Protein AF-A0A392NJ48-F1 (afdb_monomer_lite)

Radius of gyration: 28.23 Å; chains: 1; bounding box: 77×53×77 Å

Organism: NCBI:txid97028

pLDDT: mean 76.39, std 23.64, range [34.78, 98.69]

InterPro domains:
  IPR011989 Armadillo-like helical [G3DSA:1.25.10.10] (1-85)
  IPR050840 Adaptor Complexes Large Subunit [PTHR22780] (1-151)

Foldseek 3Di:
DVLVVLLCLLPDPPRDPVSNLVSLLVLLLVCLVPVVCNVVSLVSLVVQCPPPPVSSNVSSVVSNCCSPPVSVCSNVVNPDDDDDDPVVVVCVVVVNDDPDPPDPPDPDPDDDDDDDDDDDDPPPPPPPPPDDDDDDPDDPDPPVVVVVVDDPPDDDDDDD

Sequence (160 aa):
DAVDVVEHALKRHSSDLTTKEMALVALLKLSSRFPSCTERIREIIIQYKGNLVLELQQRSIEFNSIIAKHQNISSTLVERMPVLDEATFNARRAGSLPDAVSTPTGPSVNLPNGAVKSVAPLLDLLDLSADDTPAPSSSGGDFLNDLLGVDPSVVSQQPG

Secondary structure (DSSP, 8-state):
-HHHHHHHHHH-TTS-HHHHHHHHHHHHHHHHH-GGGHHHHHHHHHGGGG-SSHHHHHHHHHHHHHHHH-HHHHHHHTSPPPPP-HHHHHHHHTT---------------------------TTS--------PPP---S--HHHHHHT-----------

Structure (mmCIF, N/CA/C/O backbone):
data_AF-A0A392NJ48-F1
#
_entry.id   AF-A0A392NJ48-F1
#
loop_
_atom_site.group_PDB
_atom_site.id
_atom_site.type_symbol
_atom_site.label_atom_id
_atom_site.label_alt_id
_atom_site.label_comp_id
_atom_site.label_asym_id
_atom_site.label_entity_id
_atom_site.label_seq_id
_atom_site.pdbx_PDB_ins_code
_atom_site.Cartn_x
_atom_site.Cartn_y
_atom_site.Cartn_z
_atom_site.occupancy
_atom_site.B_iso_or_equiv
_atom_site.auth_seq_id
_atom_site.auth_comp_id
_atom_site.auth_asym_id
_atom_site.auth_atom_id
_atom_site.pdbx_PDB_model_num
ATOM 1 N N . ASP A 1 1 ? -9.264 -15.188 -3.059 1.00 87.12 1 ASP A N 1
ATOM 2 C CA . ASP A 1 1 ? -9.767 -13.801 -3.109 1.00 87.12 1 ASP A CA 1
ATOM 3 C C . ASP A 1 1 ? -8.634 -12.847 -3.514 1.00 87.12 1 ASP A C 1
ATOM 5 O O . ASP A 1 1 ? -7.471 -13.222 -3.410 1.00 87.12 1 ASP A O 1
ATOM 9 N N . ALA A 1 2 ? -8.936 -11.648 -4.023 1.00 94.44 2 ALA A N 1
ATOM 10 C CA . ALA A 1 2 ? -7.953 -10.663 -4.483 1.00 94.44 2 ALA A CA 1
ATOM 11 C C . ALA A 1 2 ? -6.963 -10.264 -3.376 1.00 94.44 2 ALA A C 1
ATOM 13 O O . ALA A 1 2 ? -5.764 -10.158 -3.631 1.00 94.44 2 ALA A O 1
ATOM 14 N N . VAL A 1 3 ? -7.446 -10.115 -2.138 1.00 97.31 3 VAL A N 1
ATOM 15 C CA . VAL A 1 3 ? -6.594 -9.822 -0.975 1.00 97.31 3 VAL A CA 1
ATOM 16 C C . VAL A 1 3 ? -5.588 -10.953 -0.724 1.00 97.31 3 VAL A C 1
ATOM 18 O O . VAL A 1 3 ? -4.429 -10.663 -0.445 1.00 97.31 3 VAL A O 1
ATOM 21 N N . ASP A 1 4 ? -5.972 -12.223 -0.917 1.00 97.12 4 ASP A N 1
ATOM 22 C CA . ASP A 1 4 ? -5.064 -13.372 -0.740 1.00 97.12 4 ASP A CA 1
ATOM 23 C C . ASP A 1 4 ? -3.895 -13.332 -1.726 1.00 97.12 4 ASP A C 1
ATOM 25 O O . ASP A 1 4 ? -2.753 -13.612 -1.365 1.00 97.12 4 ASP A O 1
ATOM 29 N N . VAL A 1 5 ? -4.176 -12.977 -2.984 1.00 97.06 5 VAL A N 1
ATOM 30 C CA . VAL A 1 5 ? -3.158 -12.905 -4.040 1.00 97.06 5 VAL A CA 1
ATOM 31 C C . VAL A 1 5 ? -2.148 -11.801 -3.731 1.00 97.06 5 VAL A C 1
ATOM 33 O O . VAL A 1 5 ? -0.940 -12.021 -3.836 1.00 97.06 5 VAL A O 1
ATOM 36 N N . VAL A 1 6 ? -2.630 -10.629 -3.306 1.00 97.88 6 VAL A N 1
ATOM 37 C CA . VAL A 1 6 ? -1.767 -9.496 -2.944 1.00 97.88 6 VAL A CA 1
ATOM 38 C C . VAL A 1 6 ? -0.950 -9.807 -1.688 1.00 97.88 6 VAL A C 1
ATOM 40 O O . VAL A 1 6 ? 0.252 -9.550 -1.657 1.00 97.88 6 VAL A O 1
ATOM 43 N N . GLU A 1 7 ? -1.563 -10.424 -0.678 1.00 97.31 7 GLU A N 1
ATOM 44 C CA . GLU A 1 7 ? -0.868 -10.867 0.533 1.00 97.31 7 GLU A CA 1
ATOM 45 C C . GLU A 1 7 ? 0.228 -11.896 0.213 1.00 97.31 7 GLU A C 1
ATOM 47 O O . GLU A 1 7 ? 1.342 -11.808 0.736 1.00 97.31 7 GLU A O 1
ATOM 52 N N . HIS A 1 8 ? -0.049 -12.841 -0.691 1.00 97.06 8 HIS A N 1
ATOM 53 C CA . HIS A 1 8 ? 0.935 -13.828 -1.126 1.00 97.06 8 HIS A CA 1
ATOM 54 C C . HIS A 1 8 ? 2.127 -13.173 -1.838 1.00 97.06 8 HIS A C 1
ATOM 56 O O . HIS A 1 8 ? 3.276 -13.520 -1.558 1.00 97.06 8 HIS A O 1
ATOM 62 N N . ALA A 1 9 ? 1.876 -12.200 -2.721 1.00 96.00 9 ALA A N 1
ATOM 63 C CA . ALA A 1 9 ? 2.934 -11.438 -3.384 1.00 96.00 9 ALA A CA 1
ATOM 64 C C . ALA A 1 9 ? 3.805 -10.673 -2.374 1.00 96.00 9 ALA A C 1
ATOM 66 O O . ALA A 1 9 ? 5.031 -10.671 -2.495 1.00 96.00 9 ALA A O 1
ATOM 67 N N . LEU A 1 10 ? 3.185 -10.082 -1.350 1.00 96.12 10 LEU A N 1
ATOM 68 C CA . LEU A 1 10 ? 3.864 -9.298 -0.320 1.00 96.12 10 LEU A CA 1
ATOM 69 C C . LEU A 1 10 ? 4.741 -10.163 0.612 1.00 96.12 10 LEU A C 1
ATOM 71 O O . LEU A 1 10 ? 5.831 -9.740 1.012 1.00 96.12 10 LEU A O 1
ATOM 75 N N . LYS A 1 11 ? 4.294 -11.386 0.932 1.00 95.44 11 LYS A N 1
ATOM 76 C CA . LYS A 1 11 ? 5.015 -12.344 1.795 1.00 95.44 11 LYS A CA 1
ATOM 77 C C . LYS A 1 11 ? 6.125 -13.110 1.078 1.00 95.44 11 LYS A C 1
ATOM 79 O O . LYS A 1 11 ? 7.049 -13.603 1.722 1.00 95.44 11 LYS A O 1
ATOM 84 N N . ARG A 1 12 ? 6.053 -13.240 -0.246 1.00 96.12 12 ARG A N 1
ATOM 85 C CA . ARG A 1 12 ? 7.024 -14.017 -1.020 1.00 96.12 12 ARG A CA 1
ATOM 86 C C . ARG A 1 12 ? 8.405 -13.345 -1.008 1.00 96.12 12 ARG A C 1
ATOM 88 O O . ARG A 1 12 ? 8.567 -12.179 -1.364 1.00 96.12 12 ARG A O 1
ATOM 95 N N . HIS A 1 13 ? 9.428 -14.113 -0.630 1.00 92.88 13 HIS A N 1
ATOM 96 C CA . HIS A 1 13 ? 10.806 -13.617 -0.523 1.00 92.88 13 HIS A CA 1
ATOM 97 C C . HIS A 1 13 ? 11.407 -13.198 -1.866 1.00 92.88 13 HIS A C 1
ATOM 99 O O . HIS A 1 13 ? 12.183 -12.251 -1.903 1.00 92.88 13 HIS A O 1
ATOM 105 N N . SER A 1 14 ? 11.017 -13.864 -2.956 1.00 94.06 14 SER A N 1
ATOM 106 C CA . SER A 1 14 ? 11.493 -13.547 -4.306 1.00 94.06 14 SER A CA 1
ATOM 107 C C . SER A 1 14 ? 10.845 -12.298 -4.911 1.00 94.06 14 SER A C 1
ATOM 109 O O . SER A 1 14 ? 11.220 -11.914 -6.013 1.00 94.06 14 SER A O 1
ATOM 111 N N . SER A 1 15 ? 9.850 -11.697 -4.248 1.00 95.88 15 SER A N 1
ATOM 112 C CA . SER A 1 15 ? 9.260 -10.438 -4.698 1.00 95.88 15 SER A CA 1
ATOM 113 C C . SER A 1 15 ? 10.230 -9.299 -4.407 1.00 95.88 15 SER A C 1
ATOM 115 O O . SER A 1 15 ? 10.670 -9.122 -3.260 1.00 95.88 15 SER A O 1
ATOM 117 N N . ASP A 1 16 ? 10.541 -8.532 -5.447 1.00 96.12 16 ASP A N 1
ATOM 118 C CA . ASP A 1 16 ? 11.375 -7.344 -5.345 1.00 96.12 16 ASP A CA 1
ATOM 119 C C . ASP A 1 16 ? 10.674 -6.232 -4.546 1.00 96.12 16 ASP A C 1
ATOM 121 O O . ASP A 1 16 ? 9.494 -6.321 -4.182 1.00 96.12 16 ASP A O 1
ATOM 125 N N . LEU A 1 17 ? 11.438 -5.189 -4.218 1.00 96.25 17 LEU A N 1
ATOM 126 C CA . LEU A 1 17 ? 10.935 -4.065 -3.435 1.00 96.25 17 LEU A CA 1
ATOM 127 C C . LEU A 1 17 ? 9.753 -3.387 -4.136 1.00 96.25 17 LEU A C 1
ATOM 129 O O . LEU A 1 17 ? 8.699 -3.220 -3.525 1.00 96.25 17 LEU A O 1
ATOM 133 N N . THR A 1 18 ? 9.895 -3.099 -5.429 1.00 97.69 18 THR A N 1
ATOM 134 C CA . THR A 1 18 ? 8.860 -2.465 -6.250 1.00 97.69 18 THR A CA 1
ATOM 135 C C . THR A 1 18 ? 7.541 -3.232 -6.188 1.00 97.69 18 THR A C 1
ATOM 137 O O . THR A 1 18 ? 6.487 -2.640 -5.963 1.00 97.69 18 THR A O 1
ATOM 140 N N . THR A 1 19 ? 7.570 -4.562 -6.315 1.00 97.88 19 THR A N 1
ATOM 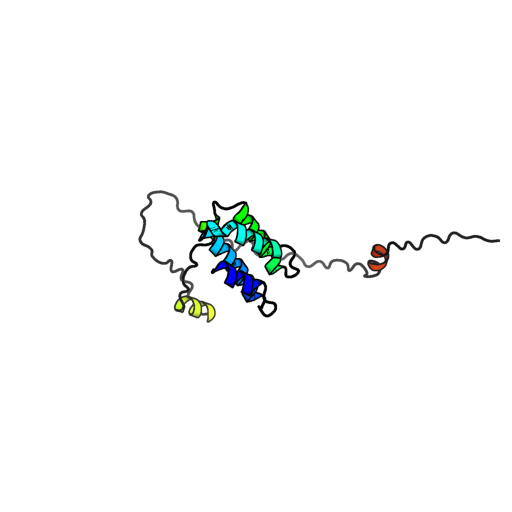141 C CA . THR A 1 19 ? 6.363 -5.393 -6.214 1.00 97.88 19 THR A CA 1
ATOM 142 C C . THR A 1 19 ? 5.724 -5.288 -4.834 1.00 97.88 19 THR A C 1
ATOM 144 O O . THR A 1 19 ? 4.501 -5.186 -4.731 1.00 97.88 19 THR A O 1
ATOM 147 N N . LYS A 1 20 ? 6.524 -5.292 -3.762 1.00 98.00 20 LYS A N 1
ATOM 148 C CA . LYS A 1 20 ? 6.011 -5.178 -2.388 1.00 98.00 20 LYS A CA 1
ATOM 149 C C . LYS A 1 20 ? 5.384 -3.809 -2.121 1.00 98.00 20 LYS A C 1
ATOM 151 O O . LYS A 1 20 ? 4.316 -3.738 -1.518 1.00 98.00 20 LYS A O 1
ATOM 156 N N . GLU A 1 21 ? 5.989 -2.736 -2.617 1.00 97.81 21 GLU A N 1
ATOM 157 C CA . GLU A 1 21 ? 5.418 -1.388 -2.536 1.00 97.81 21 GLU A CA 1
ATOM 158 C C . GLU A 1 21 ? 4.085 -1.301 -3.282 1.00 97.81 21 GLU A C 1
ATOM 160 O O . GLU A 1 21 ? 3.084 -0.838 -2.730 1.00 97.81 21 GLU A O 1
ATOM 165 N N . MET A 1 22 ? 4.043 -1.813 -4.514 1.00 98.00 22 MET A N 1
ATOM 166 C CA . MET A 1 22 ? 2.822 -1.852 -5.318 1.00 98.00 22 MET A CA 1
ATOM 167 C C . MET A 1 22 ? 1.737 -2.707 -4.659 1.00 98.00 22 MET A C 1
ATOM 169 O O . MET A 1 22 ? 0.563 -2.342 -4.702 1.00 98.00 22 MET A O 1
ATOM 173 N N . ALA A 1 23 ? 2.111 -3.804 -3.996 1.00 98.31 23 ALA A N 1
ATOM 174 C CA . ALA A 1 23 ? 1.189 -4.626 -3.222 1.00 98.31 23 ALA A CA 1
ATOM 175 C C . ALA A 1 23 ? 0.598 -3.857 -2.027 1.00 98.31 23 ALA A C 1
ATOM 177 O O . ALA A 1 23 ? -0.615 -3.902 -1.831 1.00 98.31 23 ALA A O 1
ATOM 178 N N . LEU A 1 24 ? 1.395 -3.083 -1.279 1.00 98.31 24 LEU A N 1
ATOM 179 C CA . LEU A 1 24 ? 0.872 -2.207 -0.218 1.00 98.31 24 LEU A CA 1
ATOM 180 C C . LEU A 1 24 ? -0.097 -1.149 -0.773 1.00 98.31 24 LEU A C 1
ATOM 182 O O . LEU A 1 24 ? -1.155 -0.915 -0.187 1.00 98.31 24 LEU A O 1
ATOM 186 N N . VAL A 1 25 ? 0.217 -0.541 -1.923 1.00 98.12 25 VAL A N 1
ATOM 187 C CA . VAL A 1 25 ? -0.683 0.418 -2.592 1.00 98.12 25 VAL A CA 1
ATOM 188 C C . VAL A 1 25 ? -1.978 -0.266 -3.036 1.00 98.12 25 VAL A C 1
ATOM 190 O O . VAL A 1 25 ? -3.064 0.294 -2.883 1.00 98.12 25 VAL A O 1
ATOM 193 N N . ALA A 1 26 ? -1.890 -1.485 -3.571 1.00 98.19 26 ALA A N 1
ATOM 194 C CA . ALA A 1 26 ? -3.055 -2.268 -3.964 1.00 98.19 26 ALA A CA 1
ATOM 195 C C . ALA A 1 26 ? -3.940 -2.596 -2.755 1.00 98.19 26 ALA A C 1
ATOM 197 O O . ALA A 1 26 ? -5.153 -2.430 -2.843 1.00 98.19 26 ALA A O 1
ATOM 198 N N . LEU A 1 27 ? -3.349 -2.975 -1.617 1.00 98.31 27 LEU A N 1
ATOM 199 C CA . LEU A 1 27 ? -4.073 -3.188 -0.363 1.00 98.31 27 LEU A CA 1
ATOM 200 C C . LEU A 1 27 ? -4.835 -1.928 0.070 1.00 98.31 27 LEU A C 1
ATOM 202 O O . LEU A 1 27 ? -6.031 -2.016 0.342 1.00 98.31 27 LEU A O 1
ATOM 206 N N . LEU A 1 28 ? -4.202 -0.750 0.046 1.00 98.00 28 LEU A N 1
ATOM 207 C CA . LEU A 1 28 ? -4.891 0.509 0.354 1.00 98.00 28 LEU A CA 1
ATOM 208 C C . LEU A 1 28 ? -6.058 0.789 -0.611 1.00 98.00 28 LEU A C 1
ATOM 210 O O . LEU A 1 28 ? -7.129 1.223 -0.193 1.00 98.00 28 LEU A O 1
ATOM 214 N N . LYS A 1 29 ? -5.884 0.530 -1.911 1.00 97.69 29 LYS A N 1
ATOM 215 C CA . LYS A 1 29 ? -6.971 0.691 -2.891 1.00 97.69 29 LYS A CA 1
ATOM 216 C C . LYS A 1 29 ? -8.118 -0.286 -2.620 1.00 97.69 29 LYS A C 1
ATOM 218 O O . LYS A 1 29 ? -9.282 0.103 -2.695 1.00 97.69 29 LYS A O 1
ATOM 223 N N . LEU A 1 30 ? -7.805 -1.540 -2.297 1.00 97.31 30 LEU A N 1
ATOM 224 C CA . LEU A 1 30 ? -8.796 -2.576 -2.008 1.00 97.31 30 LEU A CA 1
ATOM 225 C C . LEU A 1 30 ? -9.590 -2.281 -0.731 1.00 97.31 30 LEU A C 1
ATOM 227 O O . LEU A 1 30 ? -10.793 -2.521 -0.729 1.00 97.31 30 LEU A O 1
ATOM 231 N N . SER A 1 31 ? -8.975 -1.711 0.310 1.00 96.81 31 SER A N 1
ATOM 232 C CA . SER A 1 31 ? -9.683 -1.385 1.560 1.00 96.81 31 SER A CA 1
ATOM 233 C C . SER A 1 31 ? -10.762 -0.315 1.375 1.00 96.81 31 SER A C 1
ATOM 235 O O . SER A 1 31 ? -11.782 -0.341 2.056 1.00 96.81 31 SER A O 1
ATOM 237 N N . SER A 1 32 ? -10.583 0.599 0.419 1.00 94.69 32 SER A N 1
ATOM 238 C CA . SER A 1 32 ? -11.614 1.579 0.064 1.00 94.69 32 SER A CA 1
ATOM 239 C C . SER A 1 32 ? -12.721 0.983 -0.816 1.00 94.69 32 SER A C 1
ATOM 241 O O . SER A 1 32 ? -13.880 1.380 -0.720 1.00 94.69 32 SER A O 1
ATOM 243 N N . ARG A 1 33 ? -12.384 0.014 -1.679 1.00 93.81 33 ARG A N 1
ATOM 244 C CA . ARG A 1 33 ? -13.330 -0.604 -2.628 1.00 93.81 33 ARG A CA 1
ATOM 245 C C . ARG A 1 33 ? -14.163 -1.730 -2.015 1.00 93.81 33 ARG A C 1
ATOM 247 O O . ARG A 1 33 ? -15.293 -1.930 -2.447 1.00 93.81 33 ARG A O 1
ATOM 254 N N . PHE A 1 34 ? -13.620 -2.444 -1.029 1.00 94.69 34 PHE A N 1
ATOM 255 C CA . PHE A 1 34 ? -14.238 -3.613 -0.401 1.00 94.69 34 PHE A CA 1
ATOM 256 C C . PHE A 1 34 ? -14.277 -3.458 1.129 1.00 94.69 34 PHE A C 1
ATOM 258 O O . PHE A 1 34 ? -13.425 -4.022 1.820 1.00 94.69 34 PHE A O 1
ATOM 265 N N . PRO A 1 35 ? -15.280 -2.743 1.681 1.00 92.69 35 PRO A N 1
ATOM 266 C CA . PRO A 1 35 ? -15.373 -2.473 3.120 1.00 92.69 35 PRO A CA 1
ATOM 267 C C . PRO A 1 35 ? -15.371 -3.729 4.004 1.00 92.69 35 PRO A C 1
ATOM 269 O O . PRO A 1 35 ? -14.865 -3.709 5.122 1.00 92.69 35 PRO A O 1
ATOM 272 N N . SER A 1 36 ? -15.893 -4.851 3.496 1.00 95.88 36 SER A N 1
ATOM 273 C CA . SER A 1 36 ? -15.900 -6.146 4.191 1.00 95.88 36 SER A CA 1
ATOM 274 C C . SER A 1 36 ? -14.501 -6.717 4.446 1.00 95.88 36 SER A C 1
ATOM 276 O O . SER A 1 36 ? -14.327 -7.537 5.341 1.00 95.88 36 SER A O 1
ATOM 278 N N . CYS A 1 37 ? -13.503 -6.305 3.660 1.00 96.25 37 CYS A N 1
ATOM 279 C CA . CYS A 1 37 ? -12.128 -6.797 3.738 1.00 96.25 37 CYS A CA 1
ATOM 280 C C . CYS A 1 37 ? -11.194 -5.820 4.472 1.00 96.25 37 CYS A C 1
ATOM 282 O O . CYS A 1 37 ? -10.022 -6.137 4.672 1.00 96.25 37 CYS A O 1
ATOM 284 N N . THR A 1 38 ? -11.681 -4.639 4.863 1.00 96.56 38 THR A N 1
ATOM 285 C CA . THR A 1 38 ? -10.858 -3.526 5.358 1.00 96.56 38 THR A CA 1
ATOM 286 C C . THR A 1 38 ? -10.066 -3.863 6.612 1.00 96.56 38 THR A C 1
ATOM 288 O O . THR A 1 38 ? -8.868 -3.587 6.649 1.00 96.56 38 THR A O 1
ATOM 291 N N . GLU A 1 39 ? -10.683 -4.504 7.610 1.00 97.19 39 GLU A N 1
ATOM 292 C CA . GLU A 1 39 ? -9.964 -4.887 8.834 1.00 97.19 39 GLU A CA 1
ATOM 293 C C . GLU A 1 39 ? -8.866 -5.911 8.550 1.00 97.19 39 GLU A C 1
ATOM 295 O O . GLU A 1 39 ? -7.724 -5.717 8.963 1.00 97.19 39 GLU A O 1
ATOM 300 N N . ARG A 1 40 ? -9.159 -6.932 7.737 1.00 97.88 40 ARG A N 1
ATOM 301 C CA . ARG A 1 40 ? -8.149 -7.906 7.307 1.00 97.88 40 ARG A CA 1
ATOM 302 C C . ARG A 1 40 ? -6.987 -7.224 6.578 1.00 97.88 40 ARG A C 1
ATOM 304 O O . ARG A 1 40 ? -5.823 -7.530 6.819 1.00 97.88 40 ARG A O 1
ATOM 311 N N . ILE A 1 41 ? -7.286 -6.289 5.680 1.00 98.19 41 ILE A N 1
ATOM 312 C CA . ILE A 1 41 ? -6.258 -5.527 4.966 1.00 98.19 41 ILE A CA 1
ATOM 313 C C . ILE A 1 41 ? -5.400 -4.716 5.947 1.00 98.19 41 ILE A C 1
ATOM 315 O O . ILE A 1 41 ? -4.174 -4.702 5.824 1.00 98.19 41 ILE A O 1
ATOM 319 N N . ARG A 1 42 ? -6.019 -4.072 6.942 1.00 97.94 42 ARG A N 1
ATOM 320 C CA . ARG A 1 42 ? -5.313 -3.316 7.985 1.00 97.94 42 ARG A CA 1
ATOM 321 C C . ARG A 1 42 ? -4.365 -4.214 8.785 1.00 97.94 42 ARG A C 1
ATOM 323 O O . ARG A 1 42 ? -3.226 -3.819 9.036 1.00 97.94 42 ARG A O 1
ATOM 330 N N . GLU A 1 43 ? -4.802 -5.422 9.135 1.00 98.19 43 GLU A N 1
ATOM 331 C CA . GLU A 1 43 ? -3.981 -6.428 9.819 1.00 98.19 43 GLU A CA 1
ATOM 332 C C . GLU A 1 43 ? -2.779 -6.884 8.991 1.00 98.19 43 GLU A C 1
ATOM 334 O O . GLU A 1 43 ? -1.711 -7.110 9.555 1.00 98.19 43 GLU A O 1
ATOM 339 N N . ILE A 1 44 ? -2.915 -6.986 7.666 1.00 98.19 44 ILE A N 1
ATOM 340 C CA . ILE A 1 44 ? -1.792 -7.301 6.771 1.00 98.19 44 ILE A CA 1
ATOM 341 C C . ILE A 1 44 ? -0.809 -6.127 6.725 1.00 98.19 44 ILE A C 1
ATOM 343 O O . ILE A 1 44 ? 0.397 -6.324 6.874 1.00 98.19 44 ILE A O 1
ATOM 347 N N . ILE A 1 45 ? -1.314 -4.901 6.550 1.00 98.06 45 ILE A N 1
ATOM 348 C CA . ILE A 1 45 ? -0.491 -3.690 6.441 1.00 98.06 45 ILE A CA 1
ATOM 349 C C . ILE A 1 45 ? 0.336 -3.471 7.715 1.00 98.06 45 ILE A C 1
ATOM 351 O O . ILE A 1 45 ? 1.537 -3.222 7.621 1.00 98.06 45 ILE A O 1
ATOM 355 N N . ILE A 1 46 ? -0.257 -3.604 8.908 1.00 97.81 46 ILE A N 1
ATOM 356 C CA . ILE A 1 46 ? 0.441 -3.294 10.168 1.00 97.81 46 ILE A CA 1
ATOM 357 C C . ILE A 1 46 ? 1.640 -4.217 10.450 1.00 97.81 46 ILE A C 1
ATO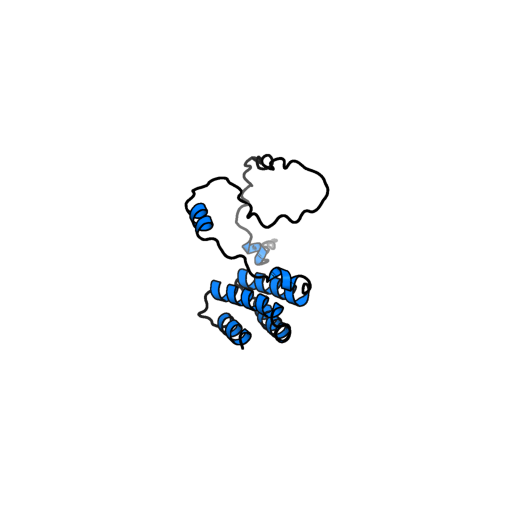M 359 O O . ILE A 1 46 ? 2.563 -3.795 11.147 1.00 97.81 46 ILE A O 1
ATOM 363 N N . GLN A 1 47 ? 1.695 -5.418 9.857 1.00 97.44 47 GLN A N 1
ATOM 364 C CA . GLN A 1 47 ? 2.867 -6.305 9.959 1.00 97.44 47 GLN A CA 1
ATOM 365 C C . GLN A 1 47 ? 4.144 -5.656 9.404 1.00 97.44 47 GLN A C 1
ATOM 367 O O . GLN A 1 47 ? 5.248 -5.990 9.827 1.00 97.44 47 GLN A O 1
ATOM 372 N N . TYR A 1 48 ? 4.009 -4.704 8.476 1.00 97.56 48 TYR A N 1
ATOM 373 C CA . TYR A 1 48 ? 5.137 -4.039 7.822 1.00 97.56 48 TYR A CA 1
ATOM 374 C C . TYR A 1 48 ? 5.601 -2.773 8.556 1.00 97.56 48 TYR A C 1
ATOM 376 O O . TYR A 1 48 ? 6.625 -2.205 8.186 1.00 97.56 48 TYR A O 1
ATOM 384 N N . LYS A 1 49 ? 4.946 -2.375 9.658 1.00 97.25 49 LYS A N 1
ATOM 385 C CA . LYS A 1 49 ? 5.341 -1.202 10.462 1.00 97.25 49 LYS A CA 1
ATOM 386 C C . LYS A 1 49 ? 6.757 -1.316 11.041 1.00 97.25 49 LYS A C 1
ATOM 388 O O . LYS A 1 49 ? 7.422 -0.306 11.251 1.00 97.25 49 LYS A O 1
ATOM 393 N N . GLY A 1 50 ? 7.214 -2.533 11.328 1.00 96.00 50 GLY A N 1
ATOM 394 C CA . GLY A 1 50 ? 8.562 -2.809 11.837 1.00 96.00 50 GLY A CA 1
ATOM 395 C C . GLY A 1 50 ? 9.567 -3.214 10.759 1.00 96.00 50 GLY A C 1
ATOM 396 O O . GLY A 1 50 ? 10.612 -3.762 11.096 1.00 96.00 50 GLY A O 1
ATOM 397 N N . ASN A 1 51 ? 9.243 -3.042 9.473 1.00 97.19 51 ASN A N 1
ATOM 398 C CA . ASN A 1 51 ? 10.122 -3.485 8.397 1.00 97.19 51 ASN A CA 1
ATOM 399 C C . ASN A 1 51 ? 11.428 -2.670 8.381 1.00 97.19 51 ASN A C 1
ATOM 401 O O . ASN A 1 51 ? 11.401 -1.456 8.550 1.00 97.19 51 ASN A O 1
ATOM 405 N N . LEU A 1 52 ? 12.563 -3.337 8.147 1.00 97.00 52 LEU A N 1
ATOM 406 C CA . LEU A 1 52 ? 13.871 -2.677 8.030 1.00 97.00 52 LEU A CA 1
ATOM 407 C C . LEU A 1 52 ? 13.998 -1.847 6.742 1.00 97.00 52 LEU A C 1
ATOM 409 O O . LEU A 1 52 ? 14.830 -0.948 6.662 1.00 97.00 52 LEU A O 1
ATOM 413 N N . VAL A 1 53 ? 13.181 -2.142 5.728 1.00 97.12 53 VAL A N 1
ATOM 414 C CA . VAL A 1 53 ? 13.089 -1.339 4.510 1.00 97.12 53 VAL A CA 1
ATOM 415 C C . VAL A 1 53 ? 12.179 -0.142 4.773 1.00 97.12 53 VAL A C 1
ATOM 417 O O . VAL A 1 53 ? 10.959 -0.298 4.887 1.00 97.12 53 VAL A O 1
ATOM 420 N N . LEU A 1 54 ? 12.780 1.049 4.831 1.00 97.69 54 LEU A N 1
ATOM 421 C CA . LEU A 1 54 ? 12.105 2.294 5.215 1.00 97.69 54 LEU A CA 1
ATOM 422 C C . LEU A 1 54 ? 10.891 2.615 4.340 1.00 97.69 54 LEU A C 1
ATOM 424 O O . LEU A 1 54 ? 9.853 2.998 4.866 1.00 97.69 54 LEU A O 1
ATOM 428 N N . GLU A 1 55 ? 10.973 2.374 3.033 1.00 97.38 55 GLU A N 1
ATOM 429 C CA . GLU A 1 55 ? 9.855 2.597 2.106 1.00 97.38 55 GLU A CA 1
ATOM 430 C C . GLU A 1 55 ? 8.617 1.748 2.442 1.00 97.38 55 GLU A C 1
ATOM 432 O O . GLU A 1 55 ? 7.485 2.240 2.441 1.00 97.38 55 GLU A O 1
ATOM 437 N N . LEU A 1 56 ? 8.815 0.467 2.778 1.00 98.12 56 LEU A N 1
ATOM 438 C CA . LEU A 1 56 ? 7.717 -0.424 3.171 1.00 98.12 56 LEU A CA 1
ATOM 439 C C . LEU A 1 56 ? 7.170 -0.047 4.549 1.00 98.12 56 LEU A C 1
ATOM 441 O O . LEU A 1 56 ? 5.955 -0.055 4.759 1.00 98.12 56 LEU A O 1
ATOM 445 N N . GLN A 1 57 ? 8.062 0.307 5.475 1.00 98.69 57 GLN A N 1
ATOM 446 C CA . GLN A 1 57 ? 7.695 0.770 6.805 1.00 98.69 57 GLN A CA 1
ATOM 447 C C . GLN A 1 57 ? 6.847 2.042 6.737 1.00 98.69 57 GLN A C 1
ATOM 449 O O . GLN A 1 57 ? 5.730 2.049 7.257 1.00 98.69 57 GLN A O 1
ATOM 454 N N . GLN A 1 58 ? 7.338 3.087 6.074 1.00 98.62 58 GLN A N 1
ATOM 455 C CA . GLN A 1 58 ? 6.655 4.370 5.959 1.00 98.62 58 GLN A CA 1
ATOM 456 C C . GLN A 1 58 ? 5.272 4.197 5.327 1.00 98.62 58 GLN A C 1
ATOM 458 O O . GLN 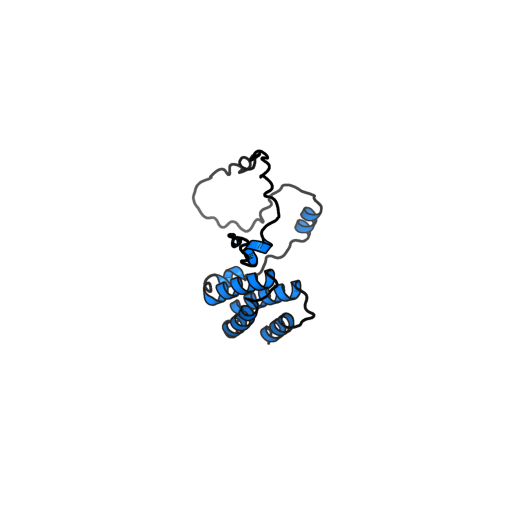A 1 58 ? 4.271 4.567 5.946 1.00 98.62 58 GLN A O 1
ATOM 463 N N . ARG A 1 59 ? 5.189 3.530 4.165 1.00 98.25 59 ARG A N 1
ATOM 464 C CA . ARG A 1 59 ? 3.902 3.265 3.504 1.00 98.25 59 ARG A CA 1
ATOM 465 C C . ARG A 1 59 ? 2.941 2.498 4.402 1.00 98.25 59 ARG A C 1
ATOM 467 O O . ARG A 1 59 ? 1.762 2.831 4.460 1.00 98.25 59 ARG A O 1
ATOM 474 N N . SER A 1 60 ? 3.418 1.496 5.140 1.00 98.50 60 SER A N 1
ATOM 475 C CA . SER A 1 60 ? 2.541 0.736 6.035 1.00 98.50 60 SER A CA 1
ATOM 476 C C . SER A 1 60 ? 1.957 1.584 7.174 1.00 98.50 60 SER A C 1
ATOM 478 O O . SER A 1 60 ? 0.780 1.443 7.513 1.00 98.50 60 SER A O 1
ATOM 480 N N . ILE A 1 61 ? 2.748 2.502 7.736 1.00 98.56 61 ILE A N 1
ATOM 481 C CA . ILE A 1 61 ? 2.320 3.409 8.806 1.00 98.56 61 ILE A CA 1
ATOM 482 C C . ILE A 1 61 ? 1.288 4.403 8.272 1.00 98.56 61 ILE A C 1
ATOM 484 O O . ILE A 1 61 ? 0.221 4.560 8.874 1.00 98.56 61 ILE A O 1
ATOM 488 N N . GLU A 1 62 ? 1.581 5.033 7.134 1.00 98.38 62 GLU A N 1
ATOM 489 C CA . GLU A 1 62 ? 0.688 5.985 6.472 1.00 98.38 62 GLU A CA 1
ATOM 490 C C . GLU A 1 62 ? -0.641 5.326 6.096 1.00 98.38 62 GLU A C 1
ATOM 492 O O . GLU A 1 62 ? -1.709 5.824 6.453 1.00 98.38 62 GLU A O 1
ATOM 497 N N . PHE A 1 63 ? -0.597 4.157 5.451 1.00 98.44 63 PHE A N 1
ATOM 498 C CA . PHE A 1 63 ? -1.798 3.470 4.975 1.00 98.44 63 PHE A CA 1
ATOM 499 C C . PHE A 1 63 ? -2.656 2.958 6.131 1.00 98.44 63 PHE A C 1
ATOM 501 O O . PHE A 1 63 ? -3.879 3.097 6.089 1.00 98.44 63 PHE A O 1
ATOM 508 N N . ASN A 1 64 ? -2.045 2.442 7.203 1.00 98.31 64 ASN A N 1
ATOM 509 C CA . ASN A 1 64 ? -2.782 2.104 8.419 1.00 98.31 64 ASN A CA 1
ATOM 510 C C . ASN A 1 64 ? -3.452 3.346 9.030 1.00 98.31 64 ASN A C 1
ATOM 512 O O . ASN A 1 64 ? -4.594 3.259 9.476 1.00 98.31 64 ASN A O 1
ATOM 516 N N . SER A 1 65 ? -2.784 4.506 9.023 1.00 98.12 65 SER A N 1
ATOM 517 C CA . SER A 1 65 ? -3.390 5.759 9.489 1.00 98.12 65 SER A CA 1
ATOM 518 C C . SER A 1 65 ? -4.582 6.171 8.622 1.00 98.12 65 SER A C 1
ATOM 520 O O . SER A 1 65 ? -5.625 6.537 9.160 1.00 98.12 65 SER A O 1
ATOM 522 N N . ILE A 1 66 ? -4.476 6.055 7.294 1.00 97.75 66 ILE A N 1
ATOM 523 C CA . ILE A 1 66 ? -5.583 6.358 6.373 1.00 97.75 66 ILE A CA 1
ATOM 524 C C . ILE A 1 66 ? -6.794 5.469 6.672 1.00 97.75 66 ILE A C 1
ATOM 526 O O . ILE A 1 66 ? -7.898 5.979 6.855 1.00 97.75 66 ILE A O 1
ATOM 530 N N . ILE A 1 67 ? -6.579 4.156 6.782 1.00 96.94 67 ILE A N 1
ATOM 531 C CA . ILE A 1 67 ? -7.651 3.178 7.010 1.00 96.94 67 ILE A CA 1
ATOM 532 C C . ILE A 1 67 ? -8.294 3.356 8.394 1.00 96.94 67 ILE A C 1
ATOM 534 O O . ILE A 1 67 ? -9.517 3.308 8.522 1.00 96.94 67 ILE A O 1
ATOM 538 N N . ALA A 1 68 ? -7.488 3.569 9.437 1.00 96.50 68 ALA A N 1
ATOM 539 C CA . ALA A 1 68 ? -7.981 3.617 10.811 1.00 96.50 68 ALA A CA 1
ATOM 540 C C . ALA A 1 68 ? -8.549 4.986 11.217 1.00 96.50 68 ALA A C 1
ATOM 542 O O . ALA A 1 68 ? -9.456 5.043 12.042 1.00 96.50 68 ALA A O 1
ATOM 543 N N . LYS A 1 69 ? -8.000 6.090 10.691 1.00 97.06 69 LYS A N 1
ATOM 544 C CA . LYS A 1 69 ? -8.282 7.450 11.189 1.00 97.06 69 LYS A CA 1
ATOM 545 C C . LYS A 1 69 ? -8.865 8.398 10.145 1.00 97.06 69 LYS A C 1
ATOM 547 O O . LYS A 1 69 ? -9.556 9.337 10.526 1.00 97.06 69 LYS A O 1
ATOM 552 N N . HIS A 1 70 ? -8.609 8.181 8.854 1.00 96.44 70 HIS A N 1
ATOM 553 C CA . HIS A 1 70 ? -8.956 9.134 7.789 1.00 96.44 70 HIS A CA 1
ATOM 554 C C . HIS A 1 70 ? -9.876 8.521 6.721 1.00 96.44 70 HIS A C 1
ATOM 556 O O . HIS A 1 70 ? -9.708 8.737 5.517 1.00 96.44 70 HIS A O 1
ATOM 562 N N . GLN A 1 71 ? -10.885 7.764 7.160 1.00 92.94 71 GLN A N 1
ATOM 563 C CA . GLN A 1 71 ? -11.838 7.090 6.269 1.00 92.94 71 GLN A CA 1
ATOM 564 C C . GLN A 1 71 ? -12.633 8.069 5.391 1.00 92.94 71 GLN A C 1
ATOM 566 O O . GLN A 1 71 ? -12.984 7.737 4.263 1.00 92.94 71 GLN A O 1
ATOM 571 N N . ASN A 1 72 ? -12.860 9.295 5.870 1.00 94.00 72 ASN A N 1
ATOM 572 C CA . ASN A 1 72 ? -13.600 10.336 5.158 1.00 94.00 72 ASN A CA 1
ATOM 573 C C . ASN A 1 72 ? -12.899 10.848 3.886 1.00 94.00 72 ASN A C 1
ATOM 575 O O . ASN A 1 72 ? -13.579 11.345 2.995 1.00 94.00 72 ASN A O 1
ATOM 579 N N . ILE A 1 73 ? -11.568 10.740 3.796 1.00 94.25 73 ILE A N 1
ATOM 580 C CA . ILE A 1 73 ? -10.793 11.128 2.601 1.00 94.25 73 ILE A CA 1
ATOM 581 C C . ILE A 1 73 ? -10.243 9.924 1.831 1.00 94.25 73 ILE A C 1
ATOM 583 O O . ILE A 1 73 ? -9.785 10.081 0.702 1.00 94.25 73 ILE A O 1
ATOM 587 N N . SER A 1 74 ? -10.289 8.724 2.420 1.00 93.75 74 SER A N 1
ATOM 588 C CA . SER A 1 74 ? -9.720 7.500 1.843 1.00 93.75 74 SER A CA 1
ATOM 589 C C . SER A 1 74 ? -10.192 7.246 0.410 1.00 93.75 74 SER A C 1
ATOM 591 O O . SER A 1 74 ? -9.362 6.927 -0.437 1.00 93.75 74 SER A O 1
ATOM 593 N N . SER A 1 75 ? -11.486 7.422 0.128 1.00 93.69 75 SER A N 1
ATOM 594 C CA . SER A 1 75 ? -12.070 7.201 -1.201 1.00 93.69 75 SER A CA 1
ATOM 595 C C . SER A 1 75 ? -11.567 8.190 -2.251 1.00 93.69 75 SER A C 1
ATOM 597 O O . SER A 1 75 ? -11.297 7.783 -3.380 1.00 93.69 75 SER A O 1
ATOM 599 N N . THR A 1 76 ? -11.393 9.459 -1.877 1.00 95.69 76 THR A N 1
ATOM 600 C CA . THR A 1 76 ? -10.846 10.505 -2.751 1.00 95.69 76 THR A CA 1
ATOM 601 C C . THR A 1 76 ? -9.370 10.257 -3.054 1.00 95.69 76 THR A C 1
ATOM 603 O O . THR A 1 76 ? -8.948 10.377 -4.197 1.00 95.69 76 THR A O 1
ATOM 606 N N . LEU A 1 77 ? -8.579 9.840 -2.058 1.00 95.50 77 LEU A N 1
ATOM 607 C CA . LEU A 1 77 ? -7.142 9.580 -2.233 1.00 95.50 77 LEU A CA 1
ATOM 608 C C . LEU A 1 77 ? -6.843 8.433 -3.210 1.00 95.50 77 LEU A C 1
ATOM 610 O O . LEU A 1 77 ? -5.788 8.412 -3.840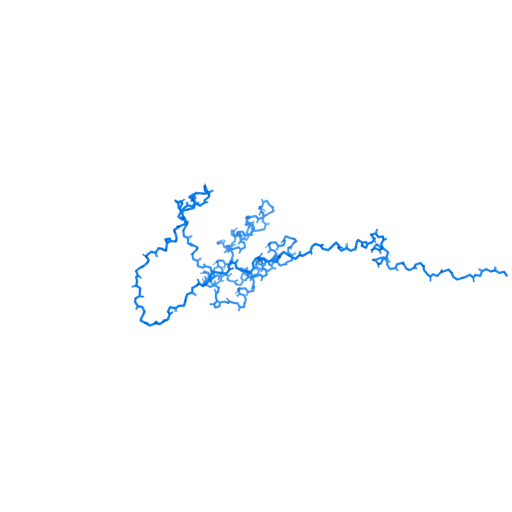 1.00 95.50 77 LEU A O 1
ATOM 614 N N . VAL A 1 78 ? -7.749 7.458 -3.317 1.00 96.06 78 VAL A N 1
ATOM 615 C CA . VAL A 1 78 ? -7.582 6.257 -4.154 1.00 96.06 78 VAL A CA 1
ATOM 616 C C . VAL A 1 78 ? -8.485 6.261 -5.388 1.00 96.06 78 VAL A C 1
ATOM 618 O O . VAL A 1 78 ? -8.850 5.203 -5.925 1.00 96.06 78 VAL A O 1
ATOM 621 N N . GLU A 1 79 ? -8.841 7.455 -5.861 1.00 95.75 79 GLU A N 1
ATOM 622 C CA . GLU A 1 79 ? -9.522 7.620 -7.135 1.00 95.75 79 GLU A CA 1
ATOM 623 C C . GLU A 1 79 ? -8.673 7.118 -8.315 1.00 95.75 79 GLU A C 1
ATOM 625 O O . GLU A 1 79 ? -7.495 6.757 -8.202 1.00 95.75 79 GLU A O 1
ATOM 630 N N . ARG A 1 80 ? -9.312 6.998 -9.481 1.00 94.56 80 ARG A N 1
ATOM 631 C CA . ARG A 1 80 ? -8.637 6.495 -10.676 1.00 94.56 80 ARG A CA 1
ATOM 632 C C . ARG A 1 80 ? -7.570 7.514 -11.082 1.00 94.56 80 ARG A C 1
ATOM 634 O O . ARG A 1 80 ? -7.908 8.643 -11.415 1.00 94.56 80 ARG A O 1
ATOM 641 N N . MET A 1 81 ? -6.303 7.096 -11.097 1.00 94.31 81 MET A N 1
ATOM 642 C CA . MET A 1 81 ? -5.235 7.942 -11.632 1.00 94.31 81 MET A CA 1
ATOM 643 C C . MET A 1 81 ? -5.554 8.343 -13.082 1.00 94.31 81 MET A C 1
ATOM 645 O O . MET A 1 81 ? -6.019 7.482 -13.842 1.00 94.31 81 MET A O 1
ATOM 649 N N . PRO A 1 82 ? -5.297 9.605 -13.470 1.00 93.88 82 PRO A N 1
ATOM 650 C CA . PRO A 1 82 ? -5.484 10.057 -14.841 1.00 93.88 82 PRO A CA 1
ATOM 651 C C . PRO A 1 82 ? -4.692 9.210 -15.840 1.00 93.88 82 PRO A C 1
ATOM 653 O O . PRO A 1 82 ? -3.586 8.748 -15.548 1.00 93.88 82 PRO A O 1
ATOM 656 N N . VAL A 1 83 ? -5.269 9.009 -17.026 1.00 93.56 83 VAL A N 1
ATOM 657 C CA . VAL A 1 83 ? -4.598 8.309 -18.126 1.00 93.56 83 VAL A CA 1
ATOM 658 C C . VAL A 1 83 ? -3.468 9.188 -18.657 1.00 93.56 83 VAL A C 1
ATOM 660 O O . VAL A 1 83 ? -3.623 10.402 -18.782 1.00 93.56 83 VAL A O 1
ATOM 663 N N . LEU A 1 84 ? -2.329 8.572 -18.960 1.00 92.12 84 LEU A N 1
ATOM 664 C CA . LEU A 1 84 ? -1.191 9.262 -19.551 1.00 92.12 84 LEU A CA 1
ATOM 665 C C . LEU A 1 84 ? -1.462 9.550 -21.035 1.00 92.12 84 LEU A C 1
ATOM 667 O O . LEU A 1 84 ? -1.785 8.631 -21.782 1.00 92.12 84 LEU A O 1
ATOM 671 N N . ASP A 1 85 ? -1.285 10.799 -21.465 1.00 92.69 85 ASP A N 1
ATOM 672 C CA . ASP A 1 85 ? -1.206 11.136 -22.889 1.00 92.69 85 ASP A CA 1
ATOM 673 C C . ASP A 1 85 ? 0.230 10.926 -23.389 1.00 92.69 85 ASP A C 1
ATOM 675 O O . ASP A 1 85 ? 1.153 11.660 -23.017 1.00 92.69 85 ASP A O 1
ATOM 679 N N . GLU A 1 86 ? 0.422 9.898 -24.216 1.00 90.88 86 GLU A N 1
ATOM 680 C CA . GLU A 1 86 ? 1.739 9.484 -24.701 1.00 90.88 86 GLU A CA 1
ATOM 681 C C . GLU A 1 86 ? 2.414 10.555 -25.562 1.00 90.88 86 GLU A C 1
ATOM 683 O O . GLU A 1 86 ? 3.632 10.724 -25.480 1.00 90.88 86 GLU A O 1
ATOM 688 N N . ALA A 1 87 ? 1.645 11.320 -26.346 1.00 87.75 87 ALA A N 1
ATOM 689 C CA . ALA A 1 87 ? 2.194 12.377 -27.192 1.00 87.75 87 ALA A CA 1
ATOM 690 C C . ALA A 1 87 ? 2.811 13.492 -26.334 1.00 87.75 87 ALA A C 1
ATOM 692 O O . ALA A 1 87 ? 3.976 13.858 -26.514 1.00 87.75 87 ALA A O 1
ATOM 693 N N . THR A 1 88 ? 2.060 13.964 -25.336 1.00 87.56 88 THR A N 1
ATOM 694 C CA . THR A 1 88 ? 2.526 14.976 -24.379 1.00 87.56 88 THR A CA 1
ATOM 695 C C . THR A 1 88 ? 3.694 14.470 -23.529 1.00 87.56 88 THR A C 1
ATOM 697 O O . THR A 1 88 ? 4.655 15.203 -23.283 1.00 87.56 88 THR A O 1
ATOM 700 N N . PHE A 1 89 ? 3.645 13.215 -23.079 1.00 87.94 89 PHE A N 1
ATOM 701 C CA . PHE A 1 89 ? 4.707 12.625 -22.266 1.00 87.94 89 PHE A CA 1
ATOM 702 C C . PHE A 1 89 ? 6.032 12.506 -23.028 1.00 87.94 89 PHE A C 1
ATOM 704 O O . PHE A 1 89 ? 7.085 12.887 -22.509 1.00 87.94 89 PHE A O 1
ATOM 711 N N . ASN A 1 90 ? 5.980 12.023 -24.271 1.00 88.88 90 ASN A N 1
ATOM 712 C CA . ASN A 1 90 ? 7.160 11.860 -25.113 1.00 88.88 90 ASN A CA 1
ATOM 713 C C . ASN A 1 90 ? 7.761 13.211 -25.521 1.00 88.88 90 ASN A C 1
ATOM 715 O O . ASN A 1 90 ? 8.983 13.356 -25.480 1.00 88.88 90 ASN A O 1
ATOM 719 N N . ALA A 1 91 ? 6.931 14.217 -25.823 1.00 86.31 91 ALA A N 1
ATOM 720 C CA . ALA A 1 91 ? 7.397 15.574 -26.115 1.00 86.31 91 ALA A CA 1
ATOM 721 C C . ALA A 1 91 ? 8.190 16.177 -24.939 1.00 86.31 91 ALA A C 1
ATOM 723 O O . ALA A 1 91 ? 9.303 16.673 -25.125 1.00 86.31 91 ALA A O 1
ATOM 724 N N . ARG A 1 92 ? 7.676 16.035 -23.706 1.00 82.44 92 ARG A N 1
ATOM 725 C CA . ARG A 1 92 ? 8.365 16.489 -22.482 1.00 82.44 92 ARG A CA 1
ATOM 726 C C . ARG A 1 92 ? 9.666 15.733 -22.221 1.00 82.44 92 ARG A C 1
ATOM 728 O O . ARG A 1 92 ? 10.660 16.340 -21.836 1.00 82.44 92 ARG A O 1
ATOM 735 N N . ARG A 1 93 ? 9.677 14.412 -22.429 1.00 83.44 93 ARG A N 1
ATOM 736 C CA . ARG A 1 93 ? 10.869 13.573 -22.229 1.00 83.44 93 ARG A CA 1
ATOM 737 C C . ARG A 1 93 ? 11.977 13.871 -23.243 1.00 83.44 93 ARG A C 1
ATOM 739 O O . ARG A 1 93 ? 13.147 13.753 -22.898 1.00 83.44 93 ARG A O 1
ATOM 746 N N . ALA A 1 94 ? 11.624 14.270 -24.461 1.00 77.88 94 ALA A N 1
ATOM 747 C CA . ALA A 1 94 ? 12.577 14.609 -25.515 1.00 77.88 94 ALA A CA 1
ATOM 748 C C . ALA A 1 94 ? 13.204 16.012 -25.366 1.00 77.88 94 ALA A C 1
ATOM 750 O O . ALA A 1 94 ? 13.934 16.443 -26.255 1.00 77.88 94 ALA A O 1
ATO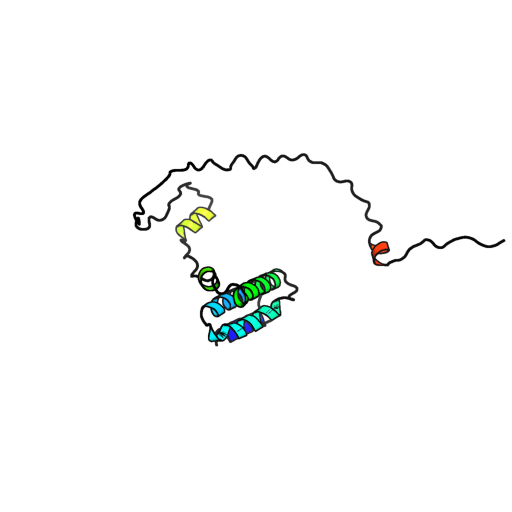M 751 N N . GLY A 1 95 ? 12.916 16.748 -24.282 1.00 64.50 95 GLY A N 1
ATOM 752 C CA . GLY A 1 95 ? 13.435 18.105 -24.067 1.00 64.50 95 GLY A CA 1
ATOM 753 C C . GLY A 1 95 ? 12.873 19.151 -25.037 1.00 64.50 95 GLY A C 1
ATOM 754 O O . GLY A 1 95 ? 13.336 20.289 -25.051 1.00 64.50 95 GLY A O 1
ATOM 755 N N . SER A 1 96 ? 11.868 18.791 -25.840 1.00 58.34 96 SER A N 1
ATOM 756 C CA . SER A 1 96 ? 11.181 19.716 -26.733 1.00 58.34 96 SER A CA 1
ATOM 757 C C . SER A 1 96 ? 10.055 20.388 -25.955 1.00 58.34 96 SER A C 1
ATOM 759 O O . SER A 1 96 ? 8.927 19.902 -25.893 1.00 58.34 96 SER A O 1
ATOM 761 N N . LEU A 1 97 ? 10.374 21.509 -25.313 1.00 56.09 97 LEU A N 1
ATOM 762 C CA . LEU A 1 97 ? 9.347 22.466 -24.920 1.00 56.09 97 LEU A CA 1
ATOM 763 C C . LEU A 1 97 ? 8.743 23.060 -26.200 1.00 56.09 97 LEU A C 1
ATOM 765 O O . LEU A 1 97 ? 9.469 23.542 -27.070 1.00 56.09 97 LEU A O 1
ATOM 769 N N . PRO A 1 98 ? 7.414 23.120 -26.270 1.00 47.84 98 PRO A N 1
ATOM 770 C CA . PRO A 1 98 ? 6.802 24.427 -26.333 1.00 47.84 98 PRO A CA 1
ATOM 771 C C . PRO A 1 98 ? 6.246 24.738 -24.950 1.00 47.84 98 PRO A C 1
ATOM 773 O O . PRO A 1 98 ? 5.457 23.980 -24.382 1.00 47.84 98 PRO A O 1
ATOM 776 N N . ASP A 1 99 ? 6.684 25.869 -24.410 1.00 50.09 99 ASP A N 1
ATOM 777 C CA . ASP A 1 99 ? 5.954 26.578 -23.375 1.00 50.09 99 ASP A CA 1
ATOM 778 C C . ASP A 1 99 ? 4.593 26.971 -23.961 1.00 50.09 99 ASP A C 1
ATOM 780 O O . ASP A 1 99 ? 4.438 27.960 -24.671 1.00 50.09 99 ASP A O 1
ATOM 784 N N . ALA A 1 100 ? 3.617 26.095 -23.779 1.00 46.12 100 ALA A N 1
ATOM 785 C CA . ALA A 1 100 ? 2.222 26.387 -24.007 1.00 46.12 100 ALA A CA 1
ATOM 786 C C . ALA A 1 100 ? 1.442 25.555 -23.001 1.00 46.12 100 ALA A C 1
ATOM 788 O O . ALA A 1 100 ? 1.167 24.370 -23.202 1.00 46.12 100 ALA A O 1
ATOM 789 N N . VAL A 1 101 ? 1.088 26.203 -21.894 1.00 53.78 101 VAL A N 1
ATOM 790 C CA . VAL A 1 101 ? -0.068 25.837 -21.083 1.00 53.78 101 VAL A CA 1
ATOM 791 C C . VAL A 1 101 ? -1.259 25.664 -22.030 1.00 53.78 101 VAL A C 1
ATOM 793 O O . VAL A 1 101 ? -1.931 26.619 -22.398 1.00 53.78 101 VAL A O 1
ATOM 796 N N . SER A 1 102 ? -1.502 24.430 -22.461 1.00 44.75 102 SER A N 1
ATOM 797 C CA . SER A 1 102 ? -2.790 24.008 -22.991 1.00 44.75 102 SER A CA 1
ATOM 798 C C . SER A 1 102 ? -3.498 23.316 -21.845 1.00 44.75 102 SER A C 1
ATOM 800 O O . SER A 1 102 ? -3.333 22.125 -21.586 1.00 44.75 102 SER A O 1
ATOM 802 N N . THR A 1 103 ? -4.240 24.121 -21.096 1.00 44.59 103 THR A N 1
ATOM 803 C CA . THR A 1 103 ? -5.368 23.645 -20.312 1.00 44.59 103 THR A CA 1
ATOM 804 C C . THR A 1 103 ? -6.257 22.792 -21.228 1.00 44.59 103 THR A C 1
ATOM 806 O O . THR A 1 103 ? -6.592 23.241 -22.328 1.00 44.59 103 THR A O 1
ATOM 809 N N . PRO A 1 104 ? -6.664 21.569 -20.843 1.00 46.72 104 PRO A N 1
ATOM 810 C CA . PRO A 1 104 ? -7.751 20.923 -21.551 1.00 46.72 104 PRO A CA 1
ATOM 811 C C . PRO A 1 104 ? -8.990 21.796 -21.352 1.00 46.72 104 PRO A C 1
ATOM 813 O O . PRO A 1 104 ? -9.425 22.056 -20.228 1.00 46.72 104 PRO A O 1
ATOM 816 N N . THR A 1 105 ? -9.531 22.281 -22.462 1.00 43.34 105 THR A N 1
ATOM 817 C CA . THR A 1 105 ? -10.841 22.917 -22.560 1.00 43.34 105 THR A CA 1
ATOM 818 C C . THR A 1 105 ? -11.895 21.866 -22.204 1.00 43.34 105 THR A C 1
ATOM 820 O O . THR A 1 105 ? -12.459 21.193 -23.061 1.00 43.34 105 THR A O 1
ATOM 823 N N . GLY A 1 106 ? -12.133 21.678 -20.907 1.00 49.16 106 GLY A N 1
ATOM 824 C CA . GLY A 1 106 ? -13.397 21.139 -20.418 1.00 49.16 106 GLY A CA 1
ATOM 825 C C . GLY A 1 106 ? -14.509 22.171 -20.647 1.00 49.16 106 GLY A C 1
ATOM 826 O O . GLY A 1 106 ? -14.218 23.369 -20.718 1.00 49.16 106 GLY A O 1
ATOM 827 N N . PRO A 1 107 ? -15.777 21.752 -20.795 1.00 43.00 107 PRO A N 1
ATOM 828 C CA . PRO A 1 107 ? -16.871 22.686 -21.012 1.00 43.00 107 PRO A CA 1
ATOM 829 C C . PRO A 1 107 ? -16.953 23.678 -19.846 1.00 43.00 107 PRO A C 1
ATOM 831 O O . PRO A 1 107 ? -16.990 23.289 -18.679 1.00 43.00 107 PRO A O 1
ATOM 834 N N . SER A 1 108 ? -16.964 24.965 -20.197 1.00 40.25 108 SER A N 1
ATOM 835 C CA . SER A 1 108 ? -17.155 26.094 -19.289 1.00 40.25 108 SER A CA 1
ATOM 836 C C . SER A 1 108 ? -18.414 25.893 -18.444 1.00 40.25 108 SER A C 1
ATOM 838 O O . SER A 1 108 ? -19.535 25.965 -18.951 1.00 40.25 108 SER A O 1
ATOM 840 N N . VAL A 1 109 ? -18.234 25.659 -17.145 1.00 42.47 109 VAL A N 1
ATOM 841 C CA . VAL A 1 109 ? -19.283 25.917 -16.162 1.00 42.47 109 VAL A CA 1
ATOM 842 C C . VAL A 1 109 ? -19.174 27.396 -15.811 1.00 42.47 109 VAL A C 1
ATOM 844 O O . VAL A 1 109 ? -18.250 27.817 -15.119 1.00 42.47 109 VAL A O 1
ATOM 847 N N . ASN A 1 110 ? -20.113 28.188 -16.329 1.00 40.62 110 ASN A N 1
ATOM 848 C CA . ASN A 1 110 ? -20.277 29.591 -15.968 1.00 40.62 110 ASN A CA 1
ATOM 849 C C . ASN A 1 110 ? -20.604 29.700 -14.470 1.00 40.62 110 ASN A C 1
ATOM 851 O O . ASN A 1 110 ? -21.749 29.494 -14.068 1.00 40.62 110 ASN A O 1
ATOM 855 N N . LEU A 1 111 ? -19.614 30.054 -13.651 1.00 46.03 111 LEU A N 1
ATOM 856 C CA . LEU A 1 111 ? -19.842 30.608 -12.318 1.00 46.03 111 LEU A CA 1
ATOM 857 C C . LEU A 1 111 ? -19.717 32.136 -12.406 1.00 46.03 111 LEU A C 1
ATOM 859 O O . LEU A 1 111 ? -18.671 32.629 -12.836 1.00 46.03 111 LEU A O 1
ATOM 863 N N . PRO A 1 112 ? -20.748 32.910 -12.028 1.00 44.03 112 PRO A N 1
ATOM 864 C CA . PRO A 1 112 ? -20.632 34.354 -11.983 1.00 44.03 112 PRO A CA 1
ATOM 865 C C . PRO A 1 112 ? -19.894 34.780 -10.705 1.00 44.03 112 PRO A C 1
ATOM 867 O O . PRO A 1 112 ? -20.152 34.249 -9.628 1.00 44.03 112 PRO A O 1
ATOM 870 N N . ASN A 1 113 ? -19.055 35.808 -10.859 1.00 35.28 113 ASN A N 1
ATOM 871 C CA . ASN A 1 113 ? -18.403 36.654 -9.848 1.00 35.28 113 ASN A CA 1
ATOM 872 C C . ASN A 1 113 ? -17.000 36.277 -9.335 1.00 35.28 113 ASN A C 1
ATOM 874 O O . ASN A 1 113 ? -16.845 35.505 -8.397 1.00 35.28 113 ASN A O 1
ATOM 878 N N . GLY A 1 114 ? -16.019 37.081 -9.770 1.00 34.78 114 GLY A N 1
ATOM 879 C CA . GLY A 1 114 ? -15.335 37.974 -8.823 1.00 34.78 114 GLY A CA 1
ATOM 880 C C . GLY A 1 114 ? -13.815 37.827 -8.675 1.00 34.78 114 GLY A C 1
ATOM 881 O O . GLY A 1 114 ? -13.341 36.905 -8.032 1.00 34.78 114 GLY A O 1
ATOM 882 N N . ALA A 1 115 ? -13.103 38.864 -9.134 1.00 37.28 115 ALA A N 1
ATOM 883 C CA . ALA A 1 115 ? -11.732 39.272 -8.790 1.00 37.28 115 ALA A CA 1
ATOM 884 C C . ALA A 1 115 ? -10.547 38.549 -9.467 1.00 37.28 115 ALA A C 1
ATOM 886 O O . ALA A 1 115 ? -10.033 37.523 -9.032 1.00 37.28 115 ALA A O 1
ATOM 887 N N . VAL A 1 116 ? -10.033 39.230 -10.493 1.00 44.28 116 VAL A N 1
ATOM 888 C CA . VAL A 1 116 ? -8.698 39.077 -11.074 1.00 44.28 116 VAL A CA 1
ATOM 889 C C . VAL A 1 116 ? -7.657 39.415 -10.000 1.00 44.28 116 VAL A C 1
ATOM 891 O O . VAL A 1 116 ? -7.631 40.544 -9.509 1.00 44.28 116 VAL A O 1
ATOM 894 N N . LYS A 1 117 ? -6.778 38.475 -9.637 1.00 42.44 117 LYS A N 1
ATOM 895 C CA . LYS A 1 117 ? -5.545 38.798 -8.907 1.00 42.44 117 LYS A CA 1
ATOM 896 C C . LYS A 1 117 ? -4.355 38.262 -9.690 1.00 42.44 117 LYS A C 1
ATOM 898 O O . LYS A 1 117 ? -4.207 37.061 -9.877 1.00 42.44 117 LYS A O 1
ATOM 903 N N . SER A 1 118 ? -3.574 39.215 -10.190 1.00 38.19 118 SER A N 1
ATOM 904 C CA . SER A 1 118 ? -2.319 39.032 -10.913 1.00 38.19 118 SER A CA 1
ATOM 905 C C . SER A 1 118 ? -1.403 38.053 -10.177 1.00 38.19 118 SER A C 1
ATOM 907 O O . SER A 1 118 ? -1.097 38.256 -9.000 1.00 38.19 118 SER A O 1
ATOM 909 N N . VAL A 1 119 ? -0.983 36.991 -10.864 1.00 43.25 119 VAL A N 1
ATOM 910 C CA . VAL A 1 119 ? 0.053 36.078 -10.379 1.00 43.25 119 VAL A CA 1
ATOM 911 C C . VAL A 1 119 ? 1.392 36.767 -10.630 1.00 43.25 119 VAL A C 1
ATOM 913 O O . VAL A 1 119 ? 1.912 36.746 -11.742 1.00 43.25 119 VAL A O 1
ATOM 916 N N . ALA A 1 120 ? 1.922 37.435 -9.606 1.00 47.94 120 ALA A N 1
ATOM 917 C CA . ALA A 1 120 ? 3.315 37.866 -9.604 1.00 47.94 120 ALA A CA 1
ATOM 918 C C . ALA A 1 120 ? 4.223 36.617 -9.574 1.00 47.94 120 ALA A C 1
ATOM 920 O O . ALA A 1 120 ? 3.917 35.668 -8.842 1.00 47.94 120 ALA A O 1
ATOM 921 N N . PRO A 1 121 ? 5.311 36.577 -10.358 1.00 52.38 121 PRO A N 1
ATOM 922 C CA . PRO A 1 121 ? 6.173 35.408 -10.435 1.00 52.38 121 PRO A CA 1
ATOM 923 C C . PRO A 1 121 ? 7.010 35.292 -9.154 1.00 52.38 121 PRO A C 1
ATOM 925 O O . PRO A 1 121 ? 7.735 36.212 -8.789 1.00 52.38 121 PRO A O 1
ATOM 928 N N . LEU A 1 122 ? 6.931 34.137 -8.488 1.00 52.44 122 LEU A N 1
ATOM 929 C CA . LEU A 1 122 ? 7.698 33.760 -7.288 1.00 52.44 122 LEU A CA 1
ATOM 930 C C . LEU A 1 122 ? 9.199 33.520 -7.573 1.00 52.44 122 LEU A C 1
ATOM 932 O O . LEU A 1 122 ? 9.834 32.689 -6.930 1.00 52.44 122 LEU A O 1
ATOM 936 N N . LEU A 1 123 ? 9.768 34.213 -8.560 1.00 54.38 123 LEU A N 1
ATOM 937 C CA . LEU A 1 123 ? 11.124 33.976 -9.063 1.00 54.38 123 LEU A CA 1
ATOM 938 C C . LEU A 1 123 ? 12.217 34.710 -8.266 1.00 54.38 123 LEU A C 1
ATOM 940 O O . LEU A 1 123 ? 13.392 34.512 -8.543 1.00 54.38 123 LEU A O 1
ATOM 944 N N . ASP A 1 124 ? 11.836 35.512 -7.269 1.00 55.50 124 ASP A N 1
ATOM 945 C CA . ASP A 1 124 ? 12.735 36.412 -6.528 1.00 55.50 124 ASP A CA 1
ATOM 946 C C . ASP A 1 124 ? 13.143 35.890 -5.130 1.00 55.50 124 ASP A C 1
ATOM 948 O O . ASP A 1 124 ? 13.665 36.630 -4.307 1.00 55.50 124 ASP A O 1
ATOM 952 N N . LEU A 1 125 ? 12.886 34.611 -4.816 1.00 48.66 125 LEU A N 1
ATOM 953 C CA . LEU A 1 125 ? 13.235 34.004 -3.514 1.00 48.66 125 LEU A CA 1
ATOM 954 C C . LEU A 1 125 ? 14.308 32.906 -3.590 1.00 48.66 125 LEU A C 1
ATOM 956 O O . LEU A 1 125 ? 14.568 32.237 -2.593 1.00 48.66 125 LEU A O 1
ATOM 960 N N . LEU A 1 126 ? 14.929 32.704 -4.755 1.00 56.56 126 LEU A N 1
ATOM 961 C CA . LEU A 1 126 ? 15.991 31.706 -4.934 1.00 56.56 126 LEU A CA 1
ATOM 962 C C . LEU A 1 126 ? 17.409 32.288 -4.856 1.00 56.56 126 LEU A C 1
ATOM 964 O O . LEU A 1 126 ? 18.365 31.526 -4.972 1.00 56.56 126 LEU A O 1
ATOM 968 N N . ASP A 1 127 ? 17.566 33.590 -4.602 1.00 53.81 127 ASP A N 1
ATOM 969 C CA . ASP A 1 127 ? 18.877 34.173 -4.296 1.00 53.81 127 ASP A CA 1
ATOM 970 C C . ASP A 1 127 ? 19.150 34.129 -2.786 1.00 53.81 127 ASP A C 1
ATOM 972 O O . ASP A 1 127 ? 19.102 35.124 -2.066 1.00 53.81 127 ASP A O 1
ATOM 976 N N . LEU A 1 128 ? 19.396 32.916 -2.295 1.00 42.38 128 LEU A N 1
ATOM 977 C CA . LEU A 1 128 ? 20.107 32.694 -1.041 1.00 42.38 128 LEU A CA 1
ATOM 978 C C . LEU A 1 128 ? 21.493 32.156 -1.385 1.00 42.38 128 LEU A C 1
ATOM 980 O O . LEU A 1 128 ? 21.826 31.006 -1.103 1.00 42.38 128 LEU A O 1
ATOM 984 N N . SER A 1 129 ? 22.309 33.014 -1.995 1.00 52.09 129 SER A N 1
ATOM 985 C CA . SER A 1 129 ? 23.764 32.887 -1.962 1.00 52.09 129 SER A CA 1
ATOM 986 C C . SER A 1 129 ? 24.232 33.147 -0.522 1.00 52.09 129 SER A C 1
ATOM 988 O O . SER A 1 129 ? 24.702 34.231 -0.184 1.00 52.09 129 SER A O 1
ATOM 990 N N . ALA A 1 130 ? 23.996 32.174 0.362 1.00 46.22 130 ALA A N 1
ATOM 991 C CA . ALA A 1 130 ? 24.497 32.181 1.725 1.00 46.22 130 ALA A CA 1
ATOM 992 C C . ALA A 1 130 ? 25.948 31.689 1.719 1.00 46.22 130 ALA A C 1
ATOM 994 O O . ALA A 1 130 ? 26.249 30.571 1.307 1.00 46.22 130 ALA A O 1
ATOM 995 N N . ASP A 1 131 ? 26.800 32.605 2.155 1.00 42.66 131 ASP A N 1
ATOM 996 C CA . ASP A 1 131 ? 28.238 32.538 2.364 1.00 42.66 131 ASP A CA 1
ATOM 997 C C . ASP A 1 131 ? 28.733 31.190 2.927 1.00 42.66 131 ASP A C 1
ATOM 999 O O . ASP A 1 131 ? 28.220 30.658 3.916 1.00 42.66 131 ASP A O 1
ATOM 1003 N N . ASP A 1 132 ? 29.757 30.657 2.268 1.00 47.69 132 ASP A N 1
ATOM 1004 C CA . ASP A 1 132 ? 30.476 29.432 2.601 1.00 47.69 132 ASP A CA 1
ATOM 1005 C C . ASP A 1 132 ? 31.350 29.691 3.843 1.00 47.69 132 ASP A C 1
ATOM 1007 O O . ASP A 1 132 ? 32.372 30.375 3.774 1.00 47.69 132 ASP A O 1
ATOM 1011 N N . THR A 1 133 ? 30.945 29.177 5.008 1.00 49.75 133 THR A N 1
ATOM 1012 C CA . THR A 1 133 ? 31.787 29.165 6.215 1.00 49.75 133 THR A CA 1
ATOM 1013 C C . THR A 1 133 ? 32.086 27.718 6.613 1.00 49.75 133 THR A C 1
ATOM 1015 O O . THR A 1 133 ? 31.168 26.974 6.966 1.00 49.75 133 THR A O 1
ATOM 1018 N N . PRO A 1 134 ? 33.358 27.272 6.577 1.00 41.88 134 PRO A N 1
ATOM 1019 C CA . PRO A 1 134 ? 33.694 25.900 6.921 1.00 41.88 134 PRO A CA 1
ATOM 1020 C C . PRO A 1 134 ? 33.526 25.684 8.429 1.00 41.88 134 PRO A C 1
ATOM 1022 O O . PRO A 1 134 ? 34.157 26.353 9.250 1.00 41.88 134 PRO A O 1
ATOM 1025 N N . ALA A 1 135 ? 32.674 24.726 8.795 1.00 41.09 135 ALA A N 1
ATOM 1026 C CA . ALA A 1 135 ? 32.547 24.254 10.168 1.00 41.09 135 ALA A CA 1
ATOM 1027 C C . ALA A 1 135 ? 33.891 23.664 10.649 1.00 41.09 135 ALA A C 1
ATOM 1029 O O . ALA A 1 135 ? 34.531 22.921 9.898 1.00 41.09 135 ALA A O 1
ATOM 1030 N N . PRO A 1 136 ? 34.339 23.948 11.887 1.00 43.78 136 PRO A N 1
ATOM 1031 C CA . PRO A 1 136 ? 35.558 23.355 12.410 1.00 43.78 136 PRO A CA 1
ATOM 1032 C C . PRO A 1 136 ? 35.366 21.846 12.586 1.00 43.78 136 PRO A C 1
ATOM 1034 O O . PRO A 1 136 ? 34.506 21.390 13.340 1.00 43.78 136 PRO A O 1
ATOM 1037 N N . SER A 1 137 ? 36.197 21.073 11.888 1.00 45.19 137 SER A N 1
ATOM 1038 C CA . SER A 1 137 ? 36.364 19.636 12.081 1.00 45.19 137 SER A CA 1
ATOM 1039 C C . SER A 1 137 ? 36.707 19.346 13.544 1.00 45.19 137 SER A C 1
ATOM 1041 O O . SER A 1 137 ? 37.841 19.554 13.976 1.00 45.19 137 SER A O 1
ATOM 1043 N N . SER A 1 138 ? 35.731 18.866 14.316 1.00 45.91 138 SER A N 1
ATOM 1044 C CA . SER A 1 138 ? 35.999 18.302 15.637 1.00 45.91 138 SER A CA 1
ATOM 1045 C C . SER A 1 138 ? 36.626 16.922 15.459 1.00 45.91 138 SER A C 1
ATOM 1047 O O . SER A 1 138 ? 36.049 16.024 14.846 1.00 45.91 138 SER A O 1
ATOM 1049 N N . SER A 1 139 ? 37.856 16.815 15.949 1.00 55.09 139 SER A N 1
ATOM 1050 C CA . SER A 1 139 ? 38.736 15.652 15.943 1.00 55.09 139 SER A CA 1
ATOM 1051 C C . SER A 1 139 ? 38.008 14.349 16.303 1.00 55.09 139 SER A C 1
ATOM 1053 O O . SER A 1 139 ? 37.566 14.153 17.434 1.00 55.09 139 SER A O 1
ATOM 1055 N N . GLY A 1 140 ? 37.930 13.433 15.335 1.00 53.81 140 GLY A N 1
ATOM 1056 C CA . GLY A 1 140 ? 37.423 12.076 15.513 1.00 53.81 140 GLY A CA 1
ATOM 1057 C C . GLY A 1 140 ? 38.373 11.215 16.342 1.00 53.81 140 GLY A C 1
ATOM 1058 O O . GLY A 1 140 ? 39.272 10.584 15.792 1.00 53.81 140 GLY A O 1
ATOM 1059 N N . GLY A 1 141 ? 38.153 11.177 17.656 1.00 52.78 141 GLY A N 1
ATOM 1060 C CA . GLY A 1 141 ? 38.936 10.329 18.559 1.00 52.78 141 GLY A CA 1
ATOM 1061 C C . GLY A 1 141 ? 38.187 9.682 19.724 1.00 52.78 141 GLY A C 1
ATOM 1062 O O . GLY A 1 141 ? 38.731 8.741 20.286 1.00 52.78 141 GLY A O 1
ATOM 1063 N N . ASP A 1 142 ? 36.972 10.121 20.079 1.00 59.34 142 ASP A N 1
ATOM 1064 C CA . ASP A 1 142 ? 36.454 9.832 21.435 1.00 59.34 142 ASP A CA 1
ATOM 1065 C C . ASP A 1 142 ? 35.032 9.251 21.525 1.00 59.34 142 ASP A C 1
ATOM 1067 O O . ASP A 1 142 ? 34.528 8.989 22.610 1.00 59.34 142 ASP A O 1
ATOM 1071 N N . PHE A 1 143 ? 34.377 8.966 20.394 1.00 72.31 143 PHE A N 1
ATOM 1072 C CA . PHE A 1 143 ? 33.013 8.408 20.407 1.00 72.31 143 PHE A CA 1
ATOM 1073 C C . PHE A 1 143 ? 32.949 6.976 20.970 1.00 72.31 143 PHE A C 1
ATOM 1075 O O . PHE A 1 143 ? 31.962 6.582 21.586 1.00 72.31 143 PHE A O 1
ATOM 1082 N N . LEU A 1 144 ? 34.004 6.178 20.764 1.00 67.62 144 LEU A N 1
ATOM 1083 C CA . LEU A 1 144 ? 34.033 4.791 21.242 1.00 67.62 144 LEU A CA 1
ATOM 1084 C C . LEU A 1 144 ? 34.271 4.691 22.754 1.00 67.62 144 LEU A C 1
ATOM 1086 O O . LEU A 1 144 ? 33.792 3.740 23.365 1.00 67.62 144 LEU A O 1
ATOM 1090 N N . ASN A 1 145 ? 34.961 5.662 23.359 1.00 69.88 145 ASN A N 1
ATOM 1091 C CA . ASN A 1 145 ? 35.203 5.679 24.803 1.00 69.88 145 ASN A CA 1
ATOM 1092 C C . ASN A 1 145 ? 33.939 6.094 25.572 1.00 69.88 145 ASN A C 1
ATOM 1094 O O . ASN A 1 145 ? 33.617 5.478 26.586 1.00 69.88 145 ASN A O 1
ATOM 1098 N N . ASP A 1 146 ? 33.180 7.053 25.029 1.00 65.62 146 ASP A N 1
ATOM 1099 C CA . ASP A 1 146 ? 31.894 7.505 25.578 1.00 65.62 146 ASP A CA 1
ATOM 1100 C C . ASP A 1 146 ? 30.827 6.392 25.536 1.00 65.62 146 ASP A C 1
ATOM 1102 O O . ASP A 1 146 ? 30.133 6.128 26.516 1.00 65.62 146 ASP A O 1
ATOM 1106 N N . LEU A 1 147 ? 30.767 5.628 24.437 1.00 67.75 147 LEU A N 1
ATOM 1107 C CA . LEU A 1 147 ? 29.820 4.514 24.292 1.00 67.75 147 LEU A CA 1
ATOM 1108 C C . LEU A 1 147 ? 30.121 3.323 25.223 1.00 67.75 147 LEU A C 1
ATOM 1110 O O . LEU A 1 147 ? 29.219 2.549 25.549 1.00 67.75 147 LEU A O 1
ATOM 1114 N N . LEU A 1 148 ? 31.381 3.157 25.633 1.00 70.56 148 LEU A N 1
ATOM 1115 C CA . LEU A 1 148 ? 31.829 2.053 26.486 1.00 70.56 148 LEU A CA 1
ATOM 1116 C C . LEU A 1 148 ? 31.901 2.422 27.976 1.00 70.56 148 LEU A C 1
ATOM 1118 O O . LEU A 1 148 ? 32.168 1.537 28.789 1.00 70.56 148 LEU A O 1
ATOM 1122 N N . GLY A 1 149 ? 31.633 3.682 28.347 1.00 60.56 149 GLY A N 1
ATOM 1123 C CA . GLY A 1 149 ? 31.564 4.126 29.744 1.00 60.56 149 GLY A CA 1
ATOM 1124 C C . GLY A 1 149 ? 32.855 3.895 30.537 1.00 60.56 149 GLY A C 1
ATOM 1125 O O . GLY A 1 149 ? 32.800 3.595 31.730 1.00 60.56 149 GLY A O 1
ATOM 1126 N N . VAL A 1 150 ? 34.015 3.969 29.877 1.00 53.88 150 VAL A N 1
ATOM 1127 C CA . VAL A 1 150 ? 35.322 3.780 30.517 1.00 53.88 150 VAL A CA 1
ATOM 1128 C C . VAL A 1 150 ? 35.935 5.149 30.791 1.00 53.88 150 VAL A C 1
ATOM 1130 O O . VAL A 1 150 ? 36.559 5.731 29.912 1.00 53.88 150 VAL A O 1
ATOM 1133 N N . ASP A 1 151 ? 35.791 5.647 32.019 1.00 56.31 151 ASP A N 1
ATOM 1134 C CA . ASP A 1 151 ? 36.550 6.801 32.514 1.00 56.31 151 ASP A CA 1
ATOM 1135 C C . ASP A 1 151 ? 37.975 6.368 32.924 1.00 56.31 151 ASP A C 1
ATOM 1137 O O . ASP A 1 151 ? 38.134 5.637 33.909 1.00 56.31 151 ASP A O 1
ATOM 1141 N N . PRO A 1 152 ? 39.056 6.836 32.268 1.00 53.66 152 PRO A N 1
ATOM 1142 C CA . PRO A 1 152 ? 40.410 6.681 32.779 1.00 53.66 152 PRO A CA 1
ATOM 1143 C C . PRO A 1 152 ? 40.722 7.844 33.733 1.00 53.66 152 PRO A C 1
ATOM 1145 O O . PRO A 1 152 ? 41.507 8.738 33.430 1.00 53.66 152 PRO A O 1
ATOM 1148 N N . SER A 1 153 ? 40.083 7.874 34.901 1.00 49.16 153 SER A N 1
ATOM 1149 C CA . SER A 1 153 ? 40.420 8.830 35.967 1.00 49.16 153 SER A CA 1
ATOM 1150 C C . SER A 1 153 ? 40.270 8.214 37.353 1.00 49.16 153 SER A C 1
ATOM 1152 O O . SER A 1 153 ? 39.573 8.733 38.213 1.00 49.16 153 SER A O 1
ATOM 1154 N N . VAL A 1 154 ? 40.993 7.116 37.589 1.00 47.84 154 VAL A N 1
ATOM 1155 C CA . VAL A 1 154 ? 41.463 6.743 38.932 1.00 47.84 154 VAL A CA 1
ATOM 1156 C C . VAL A 1 154 ? 42.879 6.174 38.818 1.00 47.84 154 VAL A C 1
ATOM 1158 O O . VAL A 1 154 ? 43.086 4.968 38.765 1.00 47.84 154 VAL A O 1
ATOM 1161 N N . VAL A 1 155 ? 43.877 7.056 38.801 1.00 43.16 155 VAL A N 1
ATOM 1162 C CA . VAL A 1 155 ? 45.209 6.748 39.340 1.00 43.16 155 VAL A CA 1
ATOM 1163 C C . VAL A 1 155 ? 45.590 7.928 40.222 1.00 43.16 155 VAL A C 1
ATOM 1165 O O . VAL A 1 155 ? 46.224 8.881 39.779 1.00 43.16 155 VAL A O 1
ATOM 1168 N N . SER A 1 156 ? 45.144 7.880 41.478 1.00 41.72 156 SER A N 1
ATOM 1169 C CA . SER A 1 156 ? 45.732 8.688 42.543 1.00 41.72 156 SER A CA 1
ATOM 1170 C C . SER A 1 156 ? 46.701 7.808 43.326 1.00 41.72 156 SER A C 1
ATOM 1172 O O . SER A 1 156 ? 46.403 6.666 43.667 1.00 41.72 156 SER A O 1
ATOM 1174 N N . GLN A 1 157 ? 47.892 8.357 43.509 1.00 38.38 157 GLN A N 1
ATOM 1175 C CA . GLN A 1 157 ? 49.133 7.739 43.953 1.00 38.38 157 GLN A CA 1
ATOM 1176 C C . GLN A 1 157 ? 49.114 7.247 45.410 1.00 38.38 157 GLN A C 1
ATOM 1178 O O . GLN A 1 157 ? 48.642 7.959 46.290 1.00 38.38 157 GLN A O 1
ATOM 1183 N N . GLN A 1 158 ? 49.756 6.100 45.658 1.00 35.22 158 GLN A N 1
ATOM 1184 C CA . GLN A 1 158 ? 50.543 5.759 46.861 1.00 35.22 158 GLN A CA 1
ATOM 1185 C C . GLN A 1 158 ? 51.430 4.550 46.467 1.00 35.22 158 GLN A C 1
ATOM 1187 O O . GLN A 1 158 ? 50.900 3.689 45.760 1.00 35.22 158 GLN A O 1
ATOM 1192 N N . PRO A 1 159 ? 52.743 4.451 46.798 1.00 42.84 159 PRO A N 1
ATOM 1193 C CA . PRO A 1 159 ? 53.256 4.433 48.179 1.00 42.84 159 PRO A CA 1
ATOM 1194 C C . PRO A 1 159 ? 54.650 5.069 48.407 1.00 42.84 159 PRO A C 1
ATOM 1196 O O . PRO A 1 159 ? 55.381 5.342 47.458 1.00 42.84 159 PRO A O 1
ATOM 1199 N N . GLY A 1 160 ? 55.034 5.228 49.683 1.00 35.91 160 GLY A N 1
ATOM 1200 C CA . GLY A 1 160 ? 56.414 5.505 50.115 1.00 35.91 160 GLY A CA 1
ATOM 1201 C C . GLY A 1 160 ? 56.536 6.666 51.080 1.00 35.91 160 GLY A C 1
ATOM 1202 O O . GLY A 1 160 ? 56.821 7.776 50.590 1.00 35.91 160 GLY A O 1
#

=== Feature glossary ===
A reading guide for the features in this record.

Start from the sequence.

  · Sequence gives the chain of amino acids in standard one-letter code (A=alanine, C=cysteine, …, Y=tyrosine), read N→C. It is the only feature that is directly encoded by the gene; all structural features are derived from the folded form of this sequence.

Fold it, and you get atomic coordinates and the backbone conformation that goes with them.

  · The mmCIF table is the protein's shape written out atom by atom. For each backbone N, Cα, C, and carbonyl O, it records an (x, y, z) coordinate triple in Å plus the residue type, chain letter, and residue number.

  · Backbone dihedral angles. Every residue except chain termini has a φ (preceding-C → N → Cα → C) and a ψ (N → Cα → C → next-N). They are reported in degrees following the IUPAC sign convention. Secondary structure is essentially a statement about which (φ, ψ) basin each residue occupies.

  · DSSP 8-state secondary structure assigns each residue one of H (α-helix), G (3₁₀-helix), I (π-helix), E (extended β-strand), B (isolated β-bridge), T (hydrogen-bonded turn), S (bend), or '-' (coil). The assignment is computed from backbone hydrogen-bond geometry via the Kabsch–Sander algorithm.

  · P-SEA three-state annotation labels each residue as helix, strand, or coil based purely on the geometry of the Cα trace. It serves as a fallback when the full backbone (and thus DSSP) is unavailable.

Summarize the fold with a handful of shape descriptors and a per-residue structural alphabet.

  · Radius of gyration (Rg) is the root-mean-square distance of Cα atoms from their centroid — a single number for overall size and compactness. A globular domain of N residues has Rg ≈ 2.2·N^0.38 Å; an extended or disordered chain has a much larger Rg. The Cα contact count is the number of residue pairs whose Cα atoms are within 8 Å and are more than four positions apart in sequence — a standard proxy for tertiary packing density. The bounding box is the smallest axis-aligned box enclosing all Cα atoms.

  · Foldseek's 3Di representation compresses backbone geometry into a per-residue letter drawn from a learned twenty-state alphabet. It captures the tertiary interaction pattern around each residue — which residues are packed against it in space, regardless of where they are in sequence.

  · Accessible surface area quantifies burial. A residue with SASA near zero is packed into the hydrophobic core; one with SASA >100 Å² sits on the surface. Computed here via the Shrake–Rupley numerical algorithm with a 1.4 Å probe.

Ask how reliable the model is.

  · For AlphaFold models, the B-factor field carries pLDDT — the model's own estimate of local accuracy on a 0–100 scale. Regions with pLDDT<50 should be treated as essentially unmodeled; they often correspond to intrinsically disordered segments.

  · For experimental (PDB) structures, the B-factor (temperature factor) quantifies the positional spread of each atom in the crystal — a combination of thermal vibration and static disorder — in units of Å². High B-factors mark flexible loops or poorly resolved regions; low B-factors mark the rigid, well-ordered core.

  · PAE(i, j) answers: if I align the predicted and true structures on residue i, how far off (in Å) do I expect residue j to be? A block-diagonal PAE matrix with low values on the blocks and high values off-diagonal is the signature of a multi-domain protein with confidently predicted domains but uncertain inter-domain orientation.

Place it in context: what it resembles, what it is annotated as, and how it looks.

  · Structural nearest neighbors (via Foldseek easy-search vs the PDB). Reported per hit: target PDB id, E-value, and alignment TM-score. A TM-score above ~0.5 is the conventional threshold for 'same fold'.

  · Functional annotations link the protein to curated databases. InterPro entries identify conserved domains and fa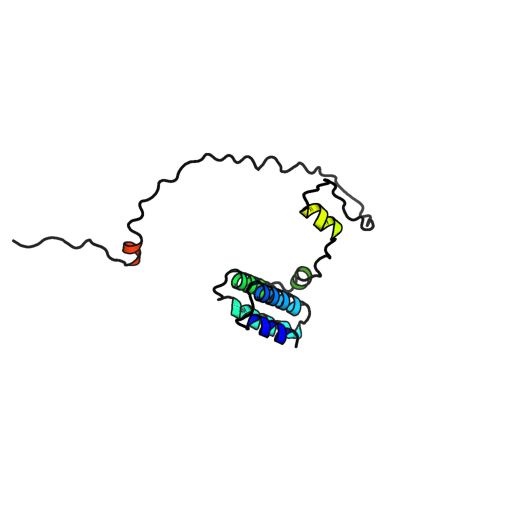milies by matching the sequence against member-database signatures (Pfam, PROSITE, CDD, …). Gene Ontology (GO) terms describe molecular function, biological process, and cellular component in a controlled vocabulary. CATH places the structure in a hierarchical fold classification (Class/Architecture/Topology/Homologous-superfamily). The organism is the source species.

  · Plot images: a contact map (which residues are close in 3D, as an N×N binary image), a Ramachandran scatter (backbone torsion angles, revealing secondary-structure composition at a glance), and — for AlphaFold structures — a PAE heatmap (pairwise prediction confidence).

  · Structure images are PyMOL renders from six orthogonal camera directions. Cartoon representation draws helices as coils and strands as arrows; sticks shows the backbone as bonds; surface shows the solvent-excluded envelope. Rainbow coloring maps sequence position to hue (blue→red, N→C); chain coloring assigns a distinct color per polypeptide.